Protein AF-A0AA43DNL9-F1 (afdb_monomer_lite)

Secondary structure (DSSP, 8-state):
--B--TT-TT---B---GGGGSTTHHHHHHHHHHHHHHHTT----HHHHHHHHHHHHHHHHHHTT-

Foldseek 3Di:
DQWDDVPQVPDTDGDLDDPCVDDCNVLVSLLVVQVVCVVVVHDDPSVVVSVVVVVVNVVVVVVVVD

pLDDT: mean 86.33, std 14.7, range [42.03, 98.44]

Sequence (66 aa):
MISGGQGAGNLVRIGHMGPTANSLYPVVGLSAVGRTLADLGVQVKLGDGVEAALEVLSETAAVGVL

Structure (mmCIF, N/CA/C/O backbone):
data_AF-A0AA43DNL9-F1
#
_entry.id   AF-A0AA43DNL9-F1
#
loop_
_atom_site.group_PDB
_atom_site.id
_atom_site.type_symbol
_atom_site.label_atom_id
_atom_site.label_alt_id
_atom_site.label_comp_id
_atom_site.label_asym_id
_atom_site.label_entity_id
_atom_site.label_seq_id
_atom_site.pdbx_PDB_ins_code
_atom_site.Cartn_x
_atom_site.Cartn_y
_atom_site.Cartn_z
_atom_site.occupancy
_atom_site.B_iso_or_equiv
_atom_site.auth_seq_id
_atom_site.auth_comp_id
_atom_site.auth_asym_id
_atom_site.auth_atom_id
_atom_site.pdbx_PDB_model_num
ATOM 1 N N . MET A 1 1 ? 5.910 -9.952 -9.567 1.00 55.62 1 MET A N 1
ATOM 2 C CA . MET A 1 1 ? 5.191 -10.264 -8.312 1.00 55.62 1 MET A CA 1
ATOM 3 C C . MET A 1 1 ? 5.288 -9.027 -7.433 1.00 55.62 1 MET A C 1
ATOM 5 O O . MET A 1 1 ? 6.405 -8.585 -7.213 1.00 55.62 1 MET A O 1
ATOM 9 N N . ILE A 1 2 ? 4.167 -8.426 -7.020 1.00 59.78 2 ILE A N 1
ATOM 10 C CA . ILE A 1 2 ? 4.174 -7.152 -6.269 1.00 59.78 2 ILE A CA 1
ATOM 11 C C . ILE A 1 2 ? 4.421 -7.349 -4.758 1.00 59.78 2 ILE A C 1
ATOM 13 O O . ILE A 1 2 ? 4.937 -6.457 -4.093 1.00 59.78 2 ILE A O 1
ATOM 17 N N . SER A 1 3 ? 4.133 -8.540 -4.218 1.00 62.88 3 SER A N 1
ATOM 18 C CA . SER A 1 3 ? 4.386 -8.911 -2.818 1.00 62.88 3 SER A CA 1
ATOM 19 C C . SER A 1 3 ? 4.651 -10.417 -2.662 1.00 62.88 3 SER A C 1
ATOM 21 O O . SER A 1 3 ? 4.165 -11.222 -3.458 1.00 62.88 3 SER A O 1
ATOM 23 N N . GLY A 1 4 ? 5.441 -10.809 -1.652 1.00 66.00 4 GLY A N 1
ATOM 24 C CA . GLY A 1 4 ? 5.804 -12.212 -1.398 1.00 66.00 4 GLY A CA 1
ATOM 25 C C . GLY A 1 4 ? 6.173 -12.509 0.066 1.00 66.00 4 GLY A C 1
ATOM 26 O O . GLY A 1 4 ? 6.972 -11.800 0.681 1.00 66.00 4 GLY A O 1
ATOM 27 N N . GLY A 1 5 ? 5.615 -13.586 0.632 1.00 64.19 5 GLY A N 1
ATOM 28 C CA . GLY A 1 5 ? 5.678 -13.884 2.077 1.00 64.19 5 GLY A CA 1
ATOM 29 C C . GLY A 1 5 ? 6.778 -14.847 2.550 1.00 64.19 5 GLY A C 1
ATOM 30 O O . GLY A 1 5 ? 7.011 -14.953 3.749 1.00 64.19 5 GLY A O 1
ATOM 31 N N . GLN A 1 6 ? 7.485 -15.544 1.653 1.00 73.25 6 GLN A N 1
ATOM 32 C CA . GLN A 1 6 ? 8.423 -16.608 2.058 1.00 73.25 6 GLN A CA 1
ATOM 33 C C . GLN A 1 6 ? 9.616 -16.089 2.876 1.00 73.25 6 GLN A C 1
ATOM 35 O O . GLN A 1 6 ? 10.461 -15.365 2.354 1.00 73.25 6 GLN A O 1
ATOM 40 N N . GLY A 1 7 ? 9.686 -16.465 4.155 1.00 73.62 7 GLY A N 1
ATOM 41 C CA . GLY A 1 7 ? 10.734 -16.018 5.080 1.00 73.62 7 GLY A CA 1
ATOM 42 C C . GLY A 1 7 ? 10.544 -14.602 5.639 1.00 73.62 7 GLY A C 1
ATOM 43 O O . GLY A 1 7 ? 11.489 -14.043 6.181 1.00 73.62 7 GLY A O 1
ATOM 44 N N . ALA A 1 8 ? 9.356 -14.000 5.507 1.00 79.88 8 ALA A N 1
ATOM 45 C CA . ALA A 1 8 ? 9.109 -12.637 5.990 1.00 79.88 8 ALA A CA 1
ATOM 46 C C . ALA A 1 8 ? 8.774 -12.551 7.495 1.00 79.88 8 ALA A C 1
ATOM 48 O O . ALA A 1 8 ? 8.783 -11.459 8.058 1.00 79.88 8 ALA A O 1
ATOM 49 N N . GLY A 1 9 ? 8.492 -13.677 8.162 1.00 85.50 9 GLY A N 1
ATOM 50 C CA . GLY A 1 9 ? 8.119 -13.690 9.579 1.00 85.50 9 GLY A CA 1
ATOM 51 C C . GLY A 1 9 ? 6.895 -12.809 9.844 1.00 85.50 9 GLY A C 1
ATOM 52 O O . GLY A 1 9 ? 5.839 -13.040 9.264 1.00 85.50 9 GLY A O 1
ATOM 53 N N . ASN A 1 10 ? 7.057 -11.786 10.689 1.00 87.75 10 ASN A N 1
ATOM 54 C CA . ASN A 1 10 ? 6.011 -10.815 11.034 1.00 87.75 10 ASN A CA 1
ATOM 55 C C . ASN A 1 10 ? 6.082 -9.516 10.197 1.00 87.75 10 ASN A C 1
ATOM 57 O O . ASN A 1 10 ? 5.750 -8.439 10.688 1.00 87.75 10 ASN A O 1
ATOM 61 N N . LEU A 1 11 ? 6.585 -9.588 8.960 1.00 88.44 11 LEU A N 1
ATOM 62 C CA . LEU A 1 11 ? 6.743 -8.435 8.069 1.00 88.44 11 LEU A CA 1
ATOM 63 C C . LEU A 1 11 ? 5.989 -8.633 6.751 1.00 88.44 11 LEU A C 1
ATOM 65 O O . LEU A 1 11 ? 5.889 -9.740 6.221 1.00 88.44 11 LEU A O 1
ATOM 69 N N . VAL A 1 12 ? 5.534 -7.522 6.171 1.00 88.44 12 VAL A N 1
ATOM 70 C CA . VAL A 1 12 ? 5.038 -7.461 4.791 1.00 88.44 12 VAL A CA 1
ATOM 71 C C . VAL A 1 12 ? 6.168 -6.973 3.889 1.00 88.44 12 VAL A C 1
ATOM 73 O O . VAL A 1 12 ? 6.834 -5.990 4.203 1.00 88.44 12 VAL A O 1
ATOM 76 N N . ARG A 1 13 ? 6.385 -7.644 2.751 1.00 89.75 13 ARG A N 1
ATOM 77 C CA . ARG A 1 13 ? 7.381 -7.234 1.748 1.00 89.75 13 ARG A CA 1
ATOM 78 C C . ARG A 1 13 ? 6.712 -6.835 0.443 1.00 89.75 13 ARG A C 1
ATOM 80 O O . ARG A 1 13 ? 5.934 -7.611 -0.118 1.00 89.75 13 ARG A O 1
ATOM 87 N N . ILE A 1 14 ? 7.092 -5.664 -0.055 1.00 90.56 14 ILE A N 1
ATOM 88 C CA . ILE A 1 14 ? 6.751 -5.172 -1.390 1.00 90.56 14 ILE A CA 1
ATOM 89 C C . ILE A 1 14 ? 7.971 -5.400 -2.283 1.00 90.56 14 ILE A C 1
ATOM 91 O O . ILE A 1 14 ? 9.065 -4.910 -2.001 1.00 90.56 14 ILE A O 1
ATOM 95 N N . GLY A 1 15 ? 7.796 -6.220 -3.316 1.00 89.56 15 GLY A N 1
ATOM 96 C CA . GLY A 1 15 ? 8.881 -6.652 -4.190 1.00 89.56 15 GLY A CA 1
ATOM 97 C C . GLY A 1 15 ? 9.120 -5.675 -5.338 1.00 89.56 15 GLY A C 1
ATOM 98 O O . GLY A 1 15 ? 8.245 -5.476 -6.180 1.00 89.56 15 GLY A O 1
ATOM 99 N N . HIS A 1 16 ? 10.338 -5.149 -5.427 1.00 90.38 16 HIS A N 1
ATOM 100 C CA . HIS A 1 16 ? 10.785 -4.268 -6.508 1.00 90.38 16 HIS A CA 1
ATOM 101 C C . HIS A 1 16 ? 11.816 -5.002 -7.372 1.00 90.38 16 HIS A C 1
ATOM 103 O O . HIS A 1 16 ? 13.019 -4.816 -7.218 1.00 90.38 16 HIS A O 1
ATOM 109 N N . MET A 1 17 ? 11.354 -5.908 -8.238 1.00 89.06 17 MET A N 1
ATOM 110 C CA . MET A 1 17 ? 12.232 -6.736 -9.074 1.00 89.06 17 MET A CA 1
ATOM 111 C C . MET A 1 17 ? 11.745 -6.783 -10.520 1.00 89.06 17 MET A C 1
ATOM 113 O O . MET A 1 17 ? 10.553 -6.945 -10.790 1.00 89.06 17 MET A O 1
ATOM 117 N N . GLY A 1 18 ? 12.687 -6.701 -11.462 1.00 89.94 18 GLY A N 1
ATOM 118 C CA . GLY A 1 18 ? 12.387 -6.742 -12.890 1.00 89.94 18 GLY A CA 1
ATOM 119 C C . GLY A 1 18 ? 11.387 -5.644 -13.285 1.00 89.94 18 GLY A C 1
ATOM 120 O O . GLY A 1 18 ? 11.562 -4.494 -12.878 1.00 89.94 18 GLY A O 1
ATOM 121 N N . PRO A 1 19 ? 10.314 -5.966 -14.029 1.00 87.06 19 PRO A N 1
ATOM 122 C CA . PRO A 1 19 ? 9.335 -4.970 -14.467 1.00 87.06 19 PRO A CA 1
ATOM 123 C C . PRO A 1 19 ? 8.637 -4.212 -13.328 1.00 87.06 19 PRO A C 1
ATOM 125 O O . PRO A 1 19 ? 8.183 -3.094 -13.547 1.00 87.06 19 PRO A O 1
ATOM 128 N N . THR A 1 20 ? 8.556 -4.783 -12.116 1.00 88.31 20 THR A N 1
ATOM 129 C CA . THR A 1 20 ? 7.878 -4.135 -10.976 1.00 88.31 20 THR A CA 1
ATOM 130 C C . THR A 1 20 ? 8.772 -3.172 -10.198 1.00 88.31 20 THR A C 1
ATOM 132 O O . THR A 1 20 ? 8.318 -2.580 -9.225 1.00 88.31 20 THR A O 1
ATOM 135 N N . ALA A 1 21 ? 10.037 -3.011 -10.598 1.00 88.88 21 ALA A N 1
ATOM 136 C CA . ALA A 1 21 ? 10.979 -2.115 -9.929 1.00 88.88 21 ALA A CA 1
ATOM 137 C C . ALA A 1 21 ? 10.830 -0.635 -10.332 1.00 88.88 21 ALA A C 1
ATOM 139 O O . ALA A 1 21 ? 11.504 0.210 -9.758 1.00 88.88 21 ALA A O 1
ATOM 140 N N . ASN A 1 22 ? 9.983 -0.318 -11.318 1.00 85.62 22 ASN A N 1
ATOM 141 C CA . ASN A 1 22 ? 9.929 1.003 -11.951 1.00 85.62 22 ASN A CA 1
ATOM 142 C C . ASN A 1 22 ? 8.505 1.577 -12.002 1.00 85.62 22 ASN A C 1
ATOM 144 O O . ASN A 1 22 ? 7.528 0.888 -11.707 1.00 85.62 22 ASN A O 1
ATOM 148 N N . SER A 1 23 ? 8.388 2.823 -12.475 1.00 87.06 23 SER A N 1
ATOM 149 C CA . SER A 1 23 ? 7.108 3.506 -12.705 1.00 87.06 23 SER A CA 1
ATOM 150 C C . SER A 1 23 ? 6.265 3.581 -11.419 1.00 87.06 23 SER A C 1
ATOM 152 O O . SER A 1 23 ? 6.793 3.877 -10.352 1.00 87.06 23 SER A O 1
ATOM 154 N N . LEU A 1 24 ? 4.957 3.329 -11.506 1.00 92.88 24 LEU A N 1
ATOM 155 C CA . LEU A 1 24 ? 4.007 3.479 -10.402 1.00 92.88 24 LEU A CA 1
ATOM 156 C C . LEU A 1 24 ? 3.829 2.213 -9.549 1.00 92.88 24 LEU A C 1
ATOM 158 O O . LEU A 1 24 ? 3.034 2.223 -8.611 1.00 92.88 24 LEU A O 1
ATOM 162 N N . TYR A 1 25 ? 4.553 1.121 -9.819 1.00 93.12 25 TYR A N 1
ATOM 163 C CA . TYR A 1 25 ? 4.434 -0.108 -9.020 1.00 93.12 25 TYR A CA 1
ATOM 164 C C . TYR A 1 25 ? 4.708 0.087 -7.513 1.00 93.12 25 TYR A C 1
ATOM 166 O O . TYR A 1 25 ? 3.947 -0.481 -6.722 1.00 93.12 25 TYR A O 1
ATOM 174 N N . PRO A 1 26 ? 5.691 0.910 -7.084 1.00 91.44 26 PRO A N 1
ATOM 175 C CA . PRO A 1 26 ? 5.862 1.251 -5.670 1.00 91.44 26 PRO A CA 1
ATOM 176 C C . PRO A 1 26 ? 4.620 1.924 -5.065 1.00 91.44 26 PRO A C 1
ATOM 178 O O . PRO A 1 26 ? 4.192 1.564 -3.969 1.00 91.44 26 PRO A O 1
ATOM 181 N N . VAL A 1 27 ? 3.986 2.839 -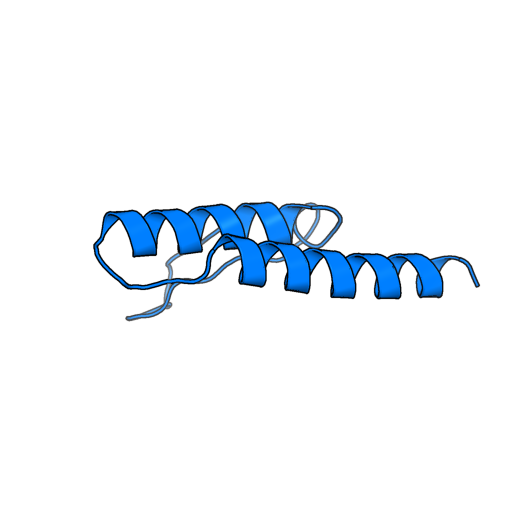5.808 1.00 95.56 27 VAL A N 1
ATOM 182 C CA . VAL A 1 27 ? 2.772 3.554 -5.378 1.00 95.56 27 VAL A CA 1
ATOM 183 C C . VAL A 1 27 ? 1.590 2.597 -5.242 1.00 95.56 27 VAL A C 1
ATOM 185 O O . VAL A 1 27 ? 0.848 2.666 -4.262 1.00 95.56 27 VAL A O 1
ATOM 188 N N . VAL A 1 28 ? 1.432 1.656 -6.177 1.00 95.19 28 VAL A N 1
ATOM 189 C CA . VAL A 1 28 ? 0.387 0.621 -6.107 1.00 95.19 28 VAL A CA 1
ATOM 190 C C . VAL A 1 28 ? 0.588 -0.274 -4.882 1.00 95.19 28 VAL A C 1
ATOM 192 O O . VAL A 1 28 ? -0.366 -0.526 -4.143 1.00 95.19 28 VAL A O 1
ATOM 195 N N . GLY A 1 29 ? 1.821 -0.727 -4.632 1.00 94.00 29 GLY A N 1
ATOM 196 C CA . GLY A 1 29 ? 2.147 -1.550 -3.466 1.00 94.00 29 GLY A CA 1
ATOM 197 C C . GLY A 1 29 ? 1.877 -0.824 -2.146 1.00 94.00 29 GLY A C 1
ATOM 198 O O . GLY A 1 29 ? 1.228 -1.382 -1.258 1.00 94.00 29 GLY A O 1
ATOM 199 N N . LEU A 1 30 ? 2.314 0.434 -2.040 1.00 95.44 30 LEU A N 1
ATOM 200 C CA . LEU A 1 30 ? 2.077 1.278 -0.868 1.00 95.44 30 LEU A CA 1
ATOM 201 C C . LEU A 1 30 ? 0.582 1.515 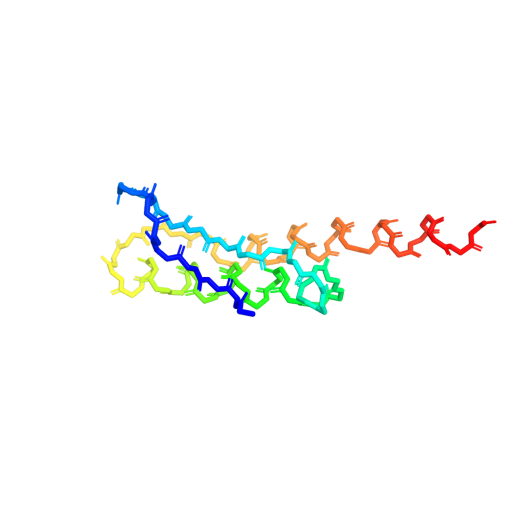-0.635 1.00 95.44 30 LEU A C 1
ATOM 203 O O . LEU A 1 30 ? 0.103 1.367 0.489 1.00 95.44 30 LEU A O 1
ATOM 207 N N . SER A 1 31 ? -0.160 1.809 -1.704 1.00 97.12 31 SER A N 1
ATOM 208 C CA . SER A 1 31 ? -1.606 2.032 -1.643 1.00 97.12 31 SER A CA 1
ATOM 209 C C . SER A 1 31 ? -2.348 0.794 -1.144 1.00 97.12 31 SER A C 1
ATOM 211 O O . SER A 1 31 ? -3.209 0.897 -0.272 1.00 97.12 31 SER A O 1
ATOM 213 N N . ALA A 1 32 ? -1.986 -0.389 -1.648 1.00 95.88 32 ALA A N 1
ATOM 214 C CA . ALA A 1 32 ? -2.601 -1.649 -1.243 1.00 95.88 32 ALA A CA 1
ATOM 215 C C . ALA A 1 32 ? -2.333 -1.978 0.235 1.00 95.88 32 ALA A 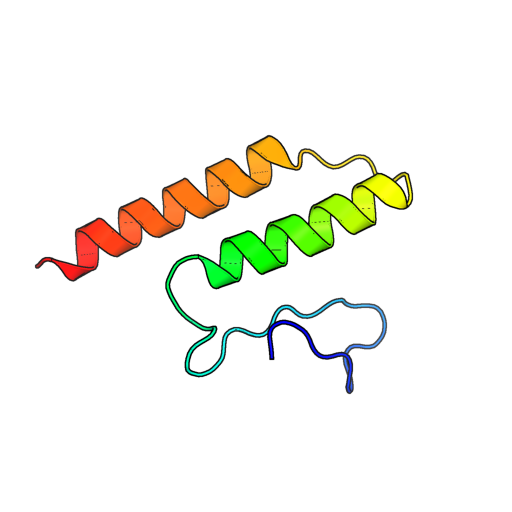C 1
ATOM 217 O O . ALA A 1 32 ? -3.260 -2.332 0.968 1.00 95.88 32 ALA A O 1
ATOM 218 N N . VAL A 1 33 ? -1.085 -1.828 0.696 1.00 95.06 33 VAL A N 1
ATOM 219 C CA . VAL A 1 33 ? -0.727 -2.080 2.101 1.00 95.06 33 VAL A CA 1
ATOM 220 C C . VAL A 1 33 ? -1.393 -1.063 3.020 1.00 95.06 33 VAL A C 1
ATOM 222 O O . VAL A 1 33 ? -2.045 -1.455 3.984 1.00 95.06 33 VAL A O 1
ATOM 225 N N . GLY A 1 34 ? -1.283 0.229 2.713 1.00 96.81 34 GLY A N 1
ATOM 226 C CA . GLY A 1 34 ? -1.872 1.279 3.536 1.00 96.81 34 GLY A CA 1
ATOM 227 C C . GLY A 1 34 ? -3.396 1.170 3.609 1.00 96.81 34 GLY A C 1
ATOM 228 O O . GLY A 1 34 ? -3.957 1.289 4.696 1.00 96.81 34 GLY A O 1
ATOM 229 N N . ARG A 1 35 ? -4.070 0.840 2.498 1.00 97.69 35 ARG A N 1
ATOM 230 C CA . ARG A 1 35 ? -5.516 0.588 2.519 1.00 97.69 35 ARG A CA 1
ATOM 231 C C . ARG A 1 35 ? -5.876 -0.612 3.393 1.00 97.69 35 ARG A C 1
ATOM 233 O O . ARG A 1 35 ? -6.768 -0.494 4.223 1.00 97.69 35 ARG A O 1
ATOM 240 N N . THR A 1 36 ? -5.138 -1.715 3.269 1.00 96.31 36 THR A N 1
ATOM 241 C CA . THR A 1 36 ? -5.347 -2.912 4.101 1.00 96.31 36 THR A CA 1
ATOM 242 C C . THR A 1 36 ? -5.172 -2.599 5.589 1.00 96.31 36 THR A C 1
ATOM 244 O O . THR A 1 36 ? -5.977 -3.028 6.408 1.00 96.31 36 THR A O 1
ATOM 247 N N . LEU A 1 37 ? -4.147 -1.824 5.958 1.00 96.94 37 LEU A N 1
ATOM 248 C CA . LEU A 1 37 ? -3.927 -1.407 7.346 1.00 96.94 37 LEU A CA 1
ATOM 249 C C . LEU A 1 37 ? -5.081 -0.548 7.877 1.00 96.94 37 LEU A C 1
ATOM 251 O O . LEU A 1 37 ? -5.537 -0.777 8.997 1.00 96.94 37 LEU A O 1
ATOM 255 N N . ALA A 1 38 ? -5.581 0.390 7.068 1.00 98.00 38 ALA A N 1
ATOM 256 C CA . ALA A 1 38 ? -6.751 1.192 7.418 1.00 98.00 38 ALA A CA 1
ATOM 257 C C . ALA A 1 38 ? -7.998 0.318 7.621 1.00 98.00 38 ALA A C 1
ATOM 259 O O . ALA A 1 38 ? -8.709 0.483 8.612 1.00 98.00 38 ALA A O 1
ATOM 260 N N . ASP A 1 39 ? -8.232 -0.647 6.727 1.00 98.12 39 ASP A N 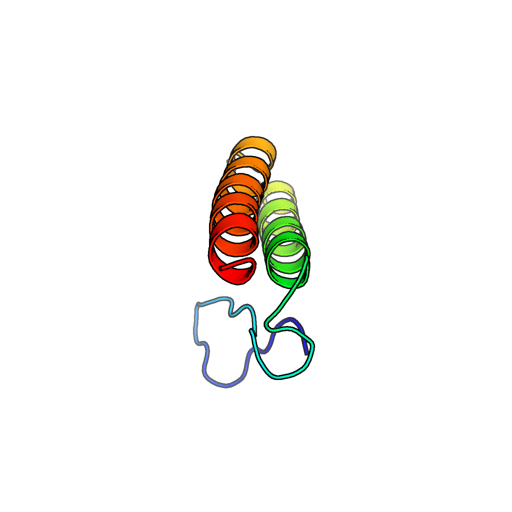1
ATOM 261 C CA . ASP A 1 39 ? -9.358 -1.583 6.823 1.00 98.12 39 ASP A CA 1
ATOM 262 C C . ASP A 1 39 ? -9.251 -2.488 8.075 1.00 98.12 39 ASP A C 1
ATOM 264 O O . ASP A 1 39 ? -10.268 -2.898 8.632 1.00 98.12 39 ASP A O 1
ATOM 268 N N . LEU A 1 40 ? -8.034 -2.745 8.573 1.00 97.81 40 LEU A N 1
ATOM 269 C CA . LEU A 1 40 ? -7.766 -3.447 9.839 1.00 97.81 40 LEU A CA 1
ATOM 270 C C . LEU A 1 40 ? -7.850 -2.544 11.087 1.00 97.81 40 LEU A C 1
ATOM 272 O O . LEU A 1 40 ? -7.580 -3.005 12.197 1.00 97.81 40 LEU A O 1
ATOM 276 N N . GLY A 1 41 ? -8.217 -1.270 10.934 1.00 98.12 41 GLY A N 1
ATOM 277 C CA . GLY A 1 41 ? -8.383 -0.320 12.038 1.00 98.12 41 GLY A CA 1
ATOM 278 C C . GLY A 1 41 ? -7.096 0.374 12.492 1.00 98.12 41 GLY A C 1
ATOM 279 O O . GLY A 1 41 ? -7.110 1.093 13.493 1.00 98.12 41 GLY A O 1
ATOM 280 N N . VAL A 1 42 ? -5.984 0.201 11.771 1.00 98.31 42 VAL A N 1
ATOM 281 C CA . VAL A 1 42 ? -4.749 0.948 12.041 1.00 98.31 42 VAL A CA 1
ATOM 282 C C . VAL A 1 42 ? -4.912 2.373 11.524 1.00 98.31 42 VAL A C 1
ATOM 284 O O . VAL A 1 42 ? -5.273 2.590 10.367 1.00 98.31 42 VAL A O 1
ATOM 287 N N . GLN A 1 43 ? -4.607 3.366 12.359 1.00 97.81 43 GLN A N 1
ATOM 288 C CA . GLN A 1 43 ? -4.601 4.752 11.901 1.00 97.81 43 GLN A CA 1
ATOM 289 C C . GLN A 1 43 ? -3.397 5.007 10.995 1.00 97.81 43 GLN A C 1
ATOM 291 O O . GLN A 1 43 ? -2.250 4.994 11.441 1.00 97.81 43 GLN A O 1
ATOM 296 N N . VAL A 1 44 ? -3.671 5.255 9.716 1.00 97.38 44 VAL A N 1
ATOM 297 C CA . VAL A 1 44 ? -2.662 5.546 8.695 1.00 97.38 44 VAL A CA 1
ATOM 298 C C . VAL A 1 44 ? -3.058 6.777 7.887 1.00 97.38 44 VAL A C 1
ATOM 300 O O . VAL A 1 44 ? -4.222 6.968 7.536 1.00 97.38 44 VAL A O 1
ATOM 303 N N . LYS A 1 45 ? -2.070 7.610 7.555 1.00 98.25 45 LYS A N 1
ATOM 304 C CA . LYS A 1 45 ? -2.233 8.768 6.668 1.00 98.25 45 LYS A CA 1
ATOM 305 C C . LYS A 1 45 ? -1.961 8.345 5.226 1.00 98.25 45 LYS A C 1
ATOM 307 O O . LYS A 1 45 ? -0.900 8.620 4.676 1.00 98.25 45 LYS A O 1
ATOM 312 N N . LEU A 1 46 ? -2.894 7.586 4.647 1.00 97.75 46 LEU A N 1
ATOM 313 C CA . LEU A 1 46 ? -2.698 6.962 3.333 1.00 97.75 46 LEU A CA 1
ATOM 314 C C . LEU A 1 46 ? -2.416 7.992 2.227 1.00 97.75 46 LEU A C 1
ATOM 316 O O . LEU A 1 46 ? -1.480 7.798 1.460 1.00 97.75 46 LEU A O 1
ATOM 320 N N . GLY A 1 47 ? -3.201 9.075 2.169 1.00 97.62 47 GLY A N 1
ATOM 321 C CA . GLY A 1 47 ? -3.029 10.137 1.172 1.00 97.62 47 GLY A CA 1
ATOM 322 C C . GLY A 1 47 ? -1.636 10.762 1.237 1.00 97.62 47 GLY A C 1
ATOM 323 O O . GLY A 1 47 ? -0.915 10.733 0.247 1.00 97.62 47 GLY A O 1
ATOM 324 N N . ASP A 1 48 ? -1.228 11.213 2.425 1.00 98.44 48 ASP A N 1
ATOM 325 C CA . ASP A 1 48 ? 0.089 11.817 2.662 1.00 98.44 48 ASP A CA 1
ATOM 326 C C . ASP A 1 48 ? 1.238 10.875 2.265 1.00 98.44 48 ASP A C 1
ATOM 328 O O . ASP A 1 48 ? 2.221 11.302 1.666 1.00 98.44 48 ASP A O 1
ATOM 332 N N . GLY A 1 49 ? 1.118 9.577 2.569 1.00 97.19 49 GLY A N 1
ATOM 333 C CA . GLY A 1 49 ? 2.132 8.588 2.199 1.00 97.19 49 GLY A CA 1
ATOM 334 C C . GLY A 1 49 ? 2.235 8.359 0.688 1.00 97.19 49 GLY A C 1
ATOM 335 O O . GLY A 1 49 ? 3.337 8.191 0.168 1.00 97.19 49 GLY A O 1
ATOM 336 N N . VAL A 1 50 ? 1.102 8.356 -0.021 1.00 97.62 50 VAL A N 1
ATOM 337 C CA . VAL A 1 50 ? 1.073 8.245 -1.488 1.00 97.62 50 VAL A CA 1
ATOM 338 C C . VAL A 1 50 ? 1.670 9.491 -2.140 1.00 97.62 50 VAL A C 1
ATOM 340 O O . VAL A 1 50 ? 2.478 9.348 -3.056 1.00 97.62 50 VAL A O 1
ATOM 343 N N . GLU A 1 51 ? 1.330 10.682 -1.645 1.00 97.94 51 GLU A N 1
ATOM 344 C CA . GLU A 1 51 ? 1.880 11.947 -2.146 1.00 97.94 51 GLU A CA 1
ATOM 345 C C . GLU A 1 51 ? 3.405 11.989 -1.985 1.00 97.94 51 GLU A C 1
ATOM 347 O O . GLU A 1 51 ? 4.125 12.216 -2.955 1.00 97.94 51 GLU A O 1
ATOM 352 N N . ALA A 1 52 ? 3.914 11.639 -0.800 1.00 97.00 52 ALA A N 1
ATOM 353 C CA . ALA A 1 52 ? 5.353 11.585 -0.545 1.00 97.00 52 ALA A CA 1
ATOM 354 C C . ALA A 1 52 ? 6.089 10.603 -1.479 1.00 97.00 52 ALA A C 1
ATOM 356 O O . ALA A 1 52 ? 7.208 10.865 -1.916 1.00 97.00 52 ALA A O 1
ATOM 357 N N . ALA A 1 53 ? 5.473 9.465 -1.820 1.00 95.38 53 ALA A N 1
ATOM 358 C CA . ALA A 1 53 ? 6.066 8.522 -2.768 1.00 95.38 53 ALA A CA 1
ATOM 359 C C . ALA A 1 53 ? 6.120 9.091 -4.197 1.00 95.38 53 ALA A C 1
ATOM 361 O O . ALA A 1 53 ? 7.087 8.847 -4.921 1.00 95.38 53 ALA A O 1
ATOM 362 N N . LEU A 1 54 ? 5.093 9.840 -4.609 1.00 95.50 54 LEU A N 1
ATOM 363 C CA . LEU A 1 54 ? 5.053 10.499 -5.914 1.00 95.50 54 LEU A CA 1
ATOM 364 C C . LEU A 1 54 ? 6.086 11.628 -6.018 1.00 95.50 54 LEU A C 1
ATOM 366 O O . LEU A 1 54 ? 6.730 11.742 -7.062 1.00 95.50 54 LEU A O 1
ATOM 370 N N . GLU A 1 55 ? 6.297 12.394 -4.947 1.00 95.88 55 GLU A N 1
ATOM 371 C CA . GLU A 1 55 ? 7.328 13.438 -4.875 1.00 95.88 55 GLU A CA 1
ATOM 372 C C . GLU A 1 55 ? 8.721 12.853 -5.169 1.00 95.88 55 GLU A C 1
ATOM 374 O O . GLU A 1 55 ? 9.375 13.267 -6.129 1.00 95.88 55 GLU A O 1
ATOM 379 N N . VAL A 1 56 ? 9.111 11.778 -4.474 1.00 93.44 56 VAL A N 1
ATOM 380 C CA . VAL A 1 56 ? 10.394 11.075 -4.695 1.00 93.44 56 VAL A CA 1
ATOM 381 C C . VAL A 1 56 ? 10.534 10.543 -6.129 1.00 93.44 56 VAL A C 1
ATOM 383 O O . VAL A 1 56 ? 11.607 10.613 -6.743 1.00 93.44 56 VAL A O 1
ATOM 386 N N . LEU A 1 57 ? 9.455 9.990 -6.692 1.0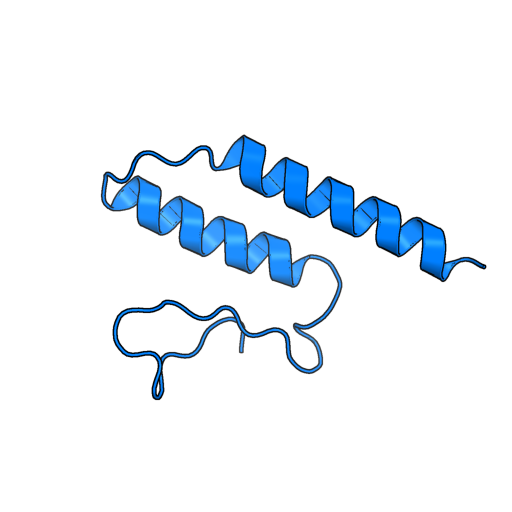0 90.56 57 LEU A N 1
ATOM 387 C CA . LEU A 1 57 ? 9.472 9.498 -8.072 1.00 90.56 57 LEU A CA 1
ATOM 388 C C . LEU A 1 57 ? 9.642 10.639 -9.083 1.00 90.56 57 LEU A C 1
ATOM 390 O O . LEU A 1 57 ? 10.318 10.450 -10.096 1.00 90.56 57 LEU A O 1
ATOM 394 N N . SER A 1 58 ? 9.067 11.811 -8.809 1.00 89.50 58 SER A N 1
ATOM 395 C CA . SER A 1 58 ? 9.179 12.986 -9.677 1.00 89.50 58 SER A CA 1
ATOM 396 C C . SER A 1 58 ? 10.594 13.576 -9.688 1.00 89.50 58 SER A C 1
ATOM 398 O O . SER A 1 58 ? 11.103 13.918 -10.756 1.00 89.50 58 SER A O 1
ATOM 400 N N . GLU A 1 59 ? 11.278 13.586 -8.542 1.00 87.25 59 GLU A N 1
ATOM 401 C CA . GLU A 1 59 ? 12.689 13.976 -8.438 1.00 87.25 59 GLU A CA 1
ATOM 402 C C . GLU A 1 59 ? 13.591 13.018 -9.224 1.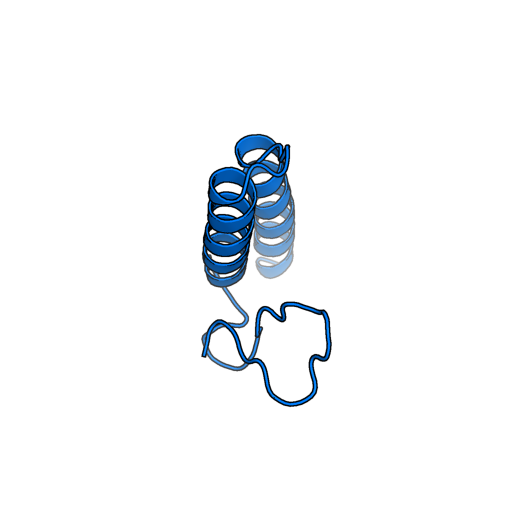00 87.25 59 GLU A C 1
ATOM 404 O O . GLU A 1 59 ? 14.467 13.436 -9.981 1.00 87.25 59 GLU A O 1
ATOM 409 N N . THR A 1 60 ? 13.335 11.713 -9.106 1.00 70.31 60 THR A N 1
ATOM 410 C CA . THR A 1 60 ? 14.110 10.685 -9.815 1.00 70.31 60 THR A CA 1
ATOM 411 C C . THR A 1 60 ? 13.900 10.770 -11.330 1.00 70.31 60 THR A C 1
ATOM 413 O O . THR A 1 60 ? 14.853 10.632 -12.101 1.00 70.31 60 THR A O 1
ATOM 416 N N . ALA A 1 61 ? 12.669 11.042 -11.775 1.00 62.66 61 ALA A N 1
ATOM 417 C CA . ALA A 1 61 ? 12.367 11.266 -13.186 1.00 62.66 61 ALA A CA 1
ATOM 418 C C . ALA A 1 61 ? 13.086 12.505 -13.748 1.00 62.66 61 ALA A C 1
ATOM 420 O O . ALA A 1 61 ? 13.481 12.492 -14.911 1.00 62.66 61 ALA A O 1
ATOM 421 N N . ALA A 1 62 ? 13.306 13.543 -12.934 1.00 56.59 62 ALA A N 1
ATOM 422 C CA . ALA A 1 62 ? 14.056 14.733 -13.338 1.00 56.59 62 ALA A CA 1
ATOM 423 C C . ALA A 1 62 ? 15.570 14.474 -13.487 1.00 56.59 62 ALA A C 1
ATOM 425 O O . ALA A 1 62 ? 16.215 15.097 -14.328 1.00 56.59 62 ALA A O 1
ATOM 426 N N . VAL A 1 63 ? 16.137 13.536 -12.719 1.00 54.25 63 VAL A N 1
ATOM 427 C CA . VAL A 1 63 ? 17.568 13.173 -12.785 1.00 54.25 63 VAL A CA 1
ATOM 428 C C . VAL A 1 63 ? 17.889 12.254 -13.973 1.00 54.25 63 VAL A C 1
ATOM 430 O O . VAL A 1 63 ? 18.989 12.318 -14.508 1.00 54.25 63 VAL A O 1
ATOM 433 N N . GLY A 1 64 ? 16.939 11.434 -14.438 1.00 51.62 64 GLY A N 1
ATOM 434 C CA . GLY A 1 64 ? 17.129 10.516 -15.576 1.00 51.62 64 GLY A CA 1
ATOM 435 C C . GLY A 1 64 ? 17.093 11.154 -16.976 1.00 51.62 64 GLY A C 1
ATOM 436 O O . GLY A 1 64 ? 17.101 10.424 -17.966 1.00 51.62 64 GLY A O 1
ATOM 437 N N . VAL A 1 65 ? 17.003 12.486 -17.066 1.00 50.22 65 VAL A N 1
ATOM 438 C CA . VAL A 1 65 ? 16.919 13.262 -18.325 1.00 50.22 65 VAL A CA 1
ATOM 439 C C . VAL A 1 65 ? 18.219 14.047 -18.612 1.00 50.22 65 VAL A C 1
ATOM 441 O O . VAL A 1 65 ? 18.293 14.779 -19.598 1.00 50.22 65 VAL A O 1
ATOM 444 N N . LEU A 1 66 ? 19.262 13.871 -17.791 1.00 42.03 66 LEU A N 1
ATOM 445 C CA . LEU A 1 66 ? 20.622 14.396 -18.004 1.00 42.03 66 LEU A CA 1
ATOM 446 C C . LEU A 1 66 ? 21.590 13.264 -18.368 1.00 42.03 66 LEU A C 1
ATOM 448 O O . LEU A 1 66 ? 22.488 13.525 -19.199 1.00 42.03 66 LEU A O 1
#

Radius of gyration: 13.57 Å; chains: 1; bounding box: 30×31×30 Å